Protein AF-A0A2V6P621-F1 (afdb_monomer_lite)

Foldseek 3Di:
DAEEEDEADCQLVCLVPPVSVVVSVVCVVVCVVVVYRYAYDYDDDDPPPVVSSVVSNVSVVVVCVVVVHD

Sequence (70 aa):
MPTIVIAPSNVAAFPEGGGHFWVYLQYVLGLRQLGCEVYWLEAFRSKRRMEWEAAALSTFRARMQQHGLD

pLDDT: mean 95.13, std 4.18, range [74.38, 98.31]

Radius of gyration: 12.7 Å; chains: 1; bounding box: 29×18×38 Å

Structure (mmCIF, N/CA/C/O backbone):
data_AF-A0A2V6P621-F1
#
_entry.id   AF-A0A2V6P621-F1
#
loop_
_atom_site.group_PDB
_atom_site.id
_atom_site.type_symbol
_atom_site.label_atom_id
_atom_site.label_alt_id
_atom_site.label_comp_id
_atom_site.label_asym_id
_atom_site.label_entity_id
_atom_site.label_seq_id
_atom_site.pdbx_PDB_ins_code
_atom_site.Cartn_x
_atom_site.Cartn_y
_atom_site.Cartn_z
_atom_site.occupancy
_atom_site.B_iso_or_equiv
_atom_site.auth_seq_id
_atom_site.auth_comp_id
_atom_site.auth_asym_id
_atom_site.auth_atom_id
_atom_site.pdbx_PDB_model_num
ATOM 1 N N . MET A 1 1 ? -16.646 1.990 14.485 1.00 81.56 1 MET A N 1
ATOM 2 C CA . MET A 1 1 ? -15.243 2.346 14.187 1.00 81.56 1 MET A CA 1
ATOM 3 C C . MET A 1 1 ? -15.223 3.155 12.904 1.00 81.56 1 MET A C 1
ATOM 5 O O . MET A 1 1 ? -16.018 2.823 12.033 1.00 81.56 1 MET A O 1
ATOM 9 N N . PRO A 1 2 ? -14.406 4.213 12.783 1.00 97.12 2 PRO A N 1
ATOM 10 C CA . PRO A 1 2 ? -14.281 4.939 11.526 1.00 97.12 2 PRO A CA 1
ATOM 11 C C . PRO A 1 2 ? -13.577 4.073 10.474 1.00 97.12 2 PRO A C 1
ATOM 13 O O . PRO A 1 2 ? -12.621 3.357 10.788 1.00 97.12 2 PRO A O 1
ATOM 16 N N . THR A 1 3 ? -14.041 4.178 9.232 1.00 98.31 3 THR A N 1
ATOM 17 C CA . THR A 1 3 ? -13.365 3.619 8.060 1.00 98.31 3 THR A CA 1
ATOM 18 C C . THR A 1 3 ? -12.428 4.676 7.483 1.00 98.31 3 THR A C 1
ATOM 20 O O . THR A 1 3 ? -12.839 5.812 7.243 1.00 98.31 3 THR A O 1
ATOM 23 N N . ILE A 1 4 ? -11.163 4.318 7.277 1.00 98.31 4 ILE A N 1
ATOM 24 C CA . ILE A 1 4 ? -10.112 5.215 6.791 1.00 98.31 4 ILE A CA 1
ATOM 25 C C . ILE A 1 4 ? -9.464 4.595 5.557 1.00 98.31 4 ILE A C 1
ATOM 27 O O . ILE A 1 4 ? -9.063 3.433 5.568 1.00 98.31 4 ILE A O 1
ATOM 31 N N . VAL A 1 5 ? -9.319 5.388 4.499 1.00 98.00 5 VAL A N 1
ATOM 32 C CA . VAL A 1 5 ? -8.600 4.990 3.286 1.00 98.00 5 VAL A CA 1
ATOM 33 C C . VAL A 1 5 ? -7.309 5.790 3.206 1.00 98.00 5 VAL A C 1
ATOM 35 O O . VAL A 1 5 ? -7.333 7.018 3.148 1.00 98.00 5 VAL A O 1
ATOM 38 N N . ILE A 1 6 ? -6.178 5.092 3.192 1.00 97.50 6 ILE A N 1
ATOM 39 C CA . ILE A 1 6 ? -4.874 5.683 2.903 1.00 97.50 6 ILE A CA 1
ATOM 40 C C . ILE A 1 6 ? -4.639 5.544 1.400 1.00 97.50 6 ILE A C 1
ATOM 42 O O . ILE A 1 6 ? -4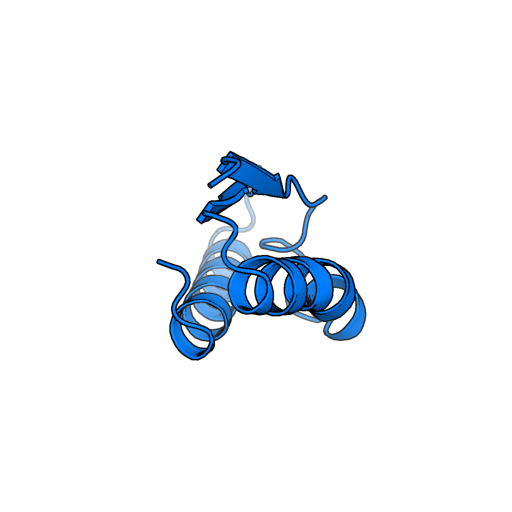.631 4.430 0.877 1.00 97.50 6 ILE A O 1
ATOM 46 N N . ALA A 1 7 ? -4.465 6.673 0.710 1.00 97.12 7 ALA A N 1
ATOM 47 C CA . ALA A 1 7 ? -4.212 6.743 -0.730 1.00 97.12 7 ALA A CA 1
ATOM 48 C C . ALA A 1 7 ? -2.779 7.249 -0.995 1.00 97.12 7 ALA A C 1
ATOM 50 O O . ALA A 1 7 ? -2.559 8.453 -1.156 1.00 97.12 7 ALA A O 1
ATOM 51 N N . PRO A 1 8 ? -1.781 6.355 -0.960 1.00 95.31 8 PRO A N 1
ATOM 52 C CA . PRO A 1 8 ? -0.392 6.711 -1.187 1.00 95.31 8 PRO A CA 1
ATOM 53 C C . PRO A 1 8 ? -0.085 7.025 -2.647 1.00 95.31 8 PRO A C 1
ATOM 55 O O . PRO A 1 8 ? -0.815 6.668 -3.570 1.00 95.31 8 PRO A O 1
ATOM 58 N N . SER A 1 9 ? 1.049 7.691 -2.855 1.00 94.38 9 SER A N 1
ATOM 59 C CA . SER A 1 9 ? 1.502 8.084 -4.185 1.00 94.38 9 SER A CA 1
ATOM 60 C C . SER A 1 9 ? 2.635 7.182 -4.665 1.00 94.38 9 SER A C 1
ATOM 62 O O . SER A 1 9 ? 3.755 7.302 -4.174 1.00 94.38 9 SER A O 1
ATOM 64 N N . ASN A 1 10 ? 2.384 6.363 -5.691 1.00 93.69 10 ASN A N 1
ATOM 65 C CA . ASN A 1 10 ? 3.414 5.641 -6.449 1.00 93.69 10 ASN A CA 1
ATOM 66 C C . ASN A 1 10 ? 4.288 4.717 -5.576 1.00 93.69 10 ASN A C 1
ATOM 68 O O . ASN A 1 10 ? 5.506 4.670 -5.746 1.00 93.69 10 ASN A O 1
ATOM 72 N N . VAL A 1 11 ? 3.690 3.994 -4.629 1.00 96.81 11 VAL A N 1
ATOM 73 C CA . VAL A 1 11 ? 4.442 3.070 -3.765 1.00 96.81 11 VAL A CA 1
ATOM 74 C C . VAL A 1 11 ? 4.647 1.733 -4.471 1.00 96.81 11 VAL A C 1
ATOM 76 O O . VAL A 1 11 ? 5.764 1.216 -4.491 1.00 96.81 11 VAL A O 1
ATOM 79 N N . ALA A 1 12 ? 3.617 1.200 -5.136 1.00 96.00 12 ALA A N 1
ATOM 80 C CA . ALA A 1 12 ? 3.736 -0.077 -5.850 1.00 96.00 12 ALA A CA 1
ATOM 81 C C . ALA A 1 12 ? 4.688 -0.023 -7.056 1.00 96.00 12 ALA A C 1
ATOM 83 O O . ALA A 1 12 ? 5.218 -1.048 -7.473 1.00 96.00 12 ALA A O 1
ATOM 84 N N . ALA A 1 13 ? 4.925 1.171 -7.602 1.00 95.00 13 ALA A N 1
ATOM 85 C CA . ALA A 1 13 ? 5.877 1.416 -8.682 1.00 95.00 13 ALA A CA 1
ATOM 86 C C . ALA A 1 13 ? 7.197 2.033 -8.180 1.00 95.00 13 ALA A C 1
ATOM 88 O O . ALA A 1 13 ? 7.892 2.692 -8.949 1.00 95.00 13 ALA A O 1
ATOM 89 N N . PHE A 1 14 ? 7.544 1.885 -6.899 1.00 95.06 14 PHE A N 1
ATOM 90 C CA . PHE A 1 14 ? 8.848 2.311 -6.384 1.00 95.06 14 PHE A CA 1
ATOM 91 C C . PHE A 1 14 ? 9.350 1.375 -5.270 1.00 95.06 14 PHE A C 1
ATOM 93 O O . PHE A 1 14 ? 9.413 1.760 -4.098 1.00 95.06 14 PHE A O 1
ATOM 100 N N . PRO A 1 15 ? 9.684 0.113 -5.605 1.00 94.44 15 PRO A N 1
ATOM 101 C CA . PRO A 1 15 ? 10.051 -0.899 -4.614 1.00 94.44 15 PRO A CA 1
ATOM 102 C C . PRO A 1 15 ? 11.340 -0.569 -3.844 1.00 94.44 15 PRO A C 1
ATOM 104 O O . PRO A 1 15 ? 11.501 -1.026 -2.707 1.00 94.44 15 PRO A O 1
ATOM 107 N N . GLU A 1 16 ? 12.235 0.240 -4.411 1.00 95.56 16 GLU A N 1
ATOM 108 C CA . GLU A 1 16 ? 13.494 0.672 -3.795 1.00 95.56 16 GLU A CA 1
ATOM 109 C C . GLU A 1 16 ? 13.266 1.680 -2.652 1.00 95.56 16 GLU A C 1
ATOM 111 O O . GLU A 1 16 ? 14.081 1.796 -1.735 1.00 95.56 16 GLU A O 1
ATOM 116 N N . GLY A 1 17 ? 12.130 2.384 -2.664 1.00 95.38 17 GLY A N 1
ATOM 117 C CA . GLY A 1 17 ? 11.758 3.388 -1.671 1.00 95.38 17 GLY A CA 1
ATOM 118 C C . GLY A 1 17 ? 11.238 2.796 -0.362 1.00 95.38 17 GLY A C 1
ATOM 119 O O . GLY A 1 17 ? 10.066 2.962 -0.038 1.00 95.38 17 GLY A O 1
ATOM 120 N N . GLY A 1 18 ? 12.092 2.142 0.431 1.00 95.12 18 GLY A N 1
ATOM 121 C CA . GLY A 1 18 ? 11.687 1.540 1.713 1.00 95.12 18 GLY A CA 1
ATOM 122 C C . GLY A 1 18 ? 11.052 2.538 2.694 1.00 95.12 18 GLY A C 1
ATOM 123 O O . GLY A 1 18 ? 9.987 2.272 3.246 1.00 95.12 18 GLY A O 1
ATOM 124 N N . GLY A 1 19 ? 11.650 3.725 2.851 1.00 97.19 19 GLY A N 1
ATOM 125 C CA . GLY A 1 19 ? 11.079 4.802 3.673 1.00 97.19 19 GLY A CA 1
ATOM 126 C C . GLY A 1 19 ? 9.765 5.359 3.111 1.00 97.19 19 GLY A C 1
ATOM 127 O O . GLY A 1 19 ? 8.860 5.689 3.873 1.00 97.19 19 GLY A O 1
ATOM 128 N N . HIS A 1 20 ? 9.634 5.390 1.781 1.00 97.12 20 HIS A N 1
ATOM 129 C CA . HIS A 1 20 ? 8.412 5.810 1.091 1.00 97.12 20 HIS A CA 1
ATOM 130 C C . HIS A 1 20 ? 7.266 4.817 1.302 1.00 97.12 20 HIS A C 1
ATOM 132 O O . HIS A 1 20 ? 6.134 5.227 1.498 1.00 97.12 20 HIS A O 1
ATOM 138 N N . PHE A 1 21 ? 7.543 3.513 1.341 1.00 97.44 21 PHE A N 1
ATOM 139 C CA . PHE A 1 21 ? 6.560 2.512 1.766 1.00 97.44 21 PHE A CA 1
ATOM 140 C C . PHE A 1 21 ? 6.218 2.664 3.258 1.00 97.44 21 PHE A C 1
ATOM 142 O O . PHE A 1 21 ? 5.045 2.712 3.637 1.00 97.44 21 PHE A O 1
ATOM 149 N N . TRP A 1 22 ? 7.245 2.791 4.105 1.00 97.50 22 TRP A N 1
ATOM 150 C CA . TRP A 1 22 ? 7.080 2.822 5.556 1.00 97.50 22 TRP A CA 1
ATOM 151 C C . TRP A 1 22 ? 6.246 4.013 6.043 1.00 97.50 22 TRP A C 1
ATOM 153 O O . TRP A 1 22 ? 5.396 3.840 6.914 1.00 97.50 22 TRP A O 1
ATOM 163 N N . VAL A 1 23 ? 6.417 5.204 5.458 1.00 97.50 23 VAL A N 1
ATOM 164 C CA . VAL A 1 23 ? 5.704 6.411 5.912 1.00 97.50 23 VAL A CA 1
ATOM 165 C C . VAL A 1 23 ? 4.180 6.273 5.835 1.00 97.50 23 VAL A C 1
ATOM 167 O O . VAL A 1 23 ? 3.488 6.835 6.677 1.00 97.50 23 VAL A O 1
ATOM 170 N N . TYR A 1 24 ? 3.648 5.504 4.882 1.00 97.94 24 TYR A N 1
ATOM 171 C CA . TYR A 1 24 ? 2.213 5.217 4.796 1.00 97.94 24 TYR A CA 1
ATOM 172 C C . TYR A 1 24 ? 1.814 4.043 5.685 1.00 97.94 24 TYR A C 1
ATOM 174 O O . TYR A 1 24 ? 0.778 4.089 6.352 1.00 97.94 24 TYR A O 1
ATOM 182 N N . LEU A 1 25 ? 2.654 3.006 5.735 1.00 98.12 25 LEU A N 1
ATOM 183 C CA . LEU A 1 25 ? 2.395 1.826 6.549 1.00 98.12 25 LEU A CA 1
ATOM 184 C C . LEU A 1 25 ? 2.315 2.168 8.047 1.00 98.12 25 LEU A C 1
ATOM 186 O O . LEU A 1 25 ? 1.457 1.615 8.731 1.00 98.12 25 LEU A O 1
ATOM 190 N N . GLN A 1 26 ? 3.114 3.112 8.560 1.00 98.00 26 GLN A N 1
ATOM 191 C CA . GLN A 1 26 ? 3.006 3.526 9.969 1.00 98.00 26 GLN A CA 1
ATOM 192 C C . GLN A 1 26 ? 1.608 4.055 10.322 1.00 98.00 26 GLN A C 1
ATOM 194 O O . GLN A 1 26 ? 1.105 3.760 11.406 1.00 98.00 26 GLN A O 1
ATOM 199 N N . TYR A 1 27 ? 0.943 4.773 9.406 1.00 98.12 27 TYR A N 1
ATOM 200 C CA . TYR A 1 27 ? -0.421 5.254 9.629 1.00 98.12 27 TYR A CA 1
ATOM 201 C C . TYR A 1 27 ? -1.404 4.094 9.628 1.00 98.12 27 TYR A C 1
ATOM 203 O O . TYR A 1 27 ? -2.255 4.023 10.508 1.00 98.12 27 TYR A O 1
ATOM 211 N N . VAL A 1 28 ? -1.258 3.155 8.690 1.00 98.19 28 VAL A N 1
ATOM 212 C CA . VAL A 1 28 ? -2.107 1.959 8.643 1.00 98.19 28 VAL A CA 1
ATOM 213 C C . VAL A 1 28 ? -2.013 1.166 9.944 1.00 98.19 28 VAL A C 1
ATOM 215 O O . VAL A 1 28 ? -3.041 0.840 10.536 1.00 98.19 28 VAL A O 1
ATOM 218 N N . LEU A 1 29 ? -0.797 0.894 10.421 1.00 98.00 29 LEU A N 1
ATOM 219 C CA . LEU A 1 29 ? -0.581 0.130 11.649 1.00 98.00 29 LEU A CA 1
ATOM 220 C C . LEU A 1 29 ? -1.075 0.885 12.889 1.00 98.00 29 LEU A C 1
ATOM 222 O O . LEU A 1 29 ? -1.775 0.299 13.713 1.00 98.00 29 LEU A O 1
ATOM 226 N N . GLY A 1 30 ? -0.760 2.177 13.010 1.00 98.31 30 GLY A N 1
ATOM 227 C CA . GLY A 1 30 ? -1.195 2.996 14.143 1.00 98.31 30 GLY A CA 1
ATOM 228 C C . GLY A 1 30 ? -2.718 3.136 14.216 1.00 98.31 30 GLY A C 1
ATOM 229 O O . GLY A 1 30 ? -3.310 2.941 15.273 1.00 98.31 30 GLY A O 1
ATOM 230 N N . LEU A 1 31 ? -3.380 3.395 13.087 1.00 98.19 31 LEU A N 1
ATOM 231 C CA . LEU A 1 31 ? -4.839 3.516 13.027 1.00 98.19 31 LEU A CA 1
ATOM 232 C C . LEU A 1 31 ? -5.540 2.180 13.304 1.00 98.19 31 LEU A C 1
ATOM 234 O O . LEU A 1 31 ? -6.547 2.160 14.010 1.00 98.19 31 LEU A O 1
ATOM 238 N N . ARG A 1 32 ? -4.994 1.055 12.820 1.00 97.25 32 ARG A N 1
ATOM 239 C CA . ARG A 1 32 ? -5.496 -0.283 13.175 1.00 97.25 32 ARG A CA 1
ATOM 240 C C . ARG A 1 32 ? -5.384 -0.554 14.678 1.00 97.25 32 ARG 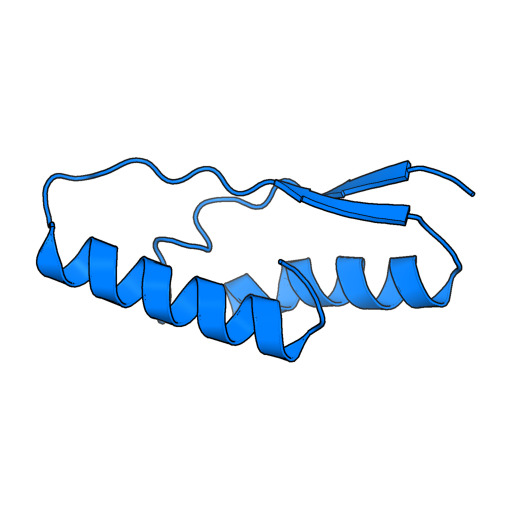A C 1
ATOM 242 O O . ARG A 1 32 ? -6.339 -1.059 15.259 1.00 97.25 32 ARG A O 1
ATOM 249 N N . GLN A 1 33 ? -4.277 -0.173 15.325 1.00 98.00 33 GLN A N 1
ATOM 250 C CA . GLN A 1 33 ? -4.118 -0.309 16.785 1.00 98.00 33 GLN A CA 1
ATOM 251 C C . GLN A 1 33 ? -5.145 0.513 17.577 1.00 98.00 33 GLN A C 1
ATOM 253 O O . GLN A 1 33 ? -5.554 0.102 18.658 1.00 98.00 33 GLN A O 1
ATOM 258 N N . LEU A 1 34 ? -5.603 1.638 17.025 1.00 97.88 34 LEU A N 1
ATOM 259 C CA . LEU A 1 34 ? -6.677 2.456 17.600 1.00 97.88 34 LEU A CA 1
ATOM 260 C C . LEU A 1 34 ? -8.086 1.906 17.316 1.00 97.88 34 LEU A C 1
ATOM 262 O O . LEU A 1 34 ? -9.075 2.540 17.680 1.00 97.88 34 LEU A O 1
ATOM 266 N N . GLY A 1 35 ? -8.201 0.754 16.650 1.00 97.81 35 GLY A N 1
ATOM 267 C CA . GLY A 1 35 ? -9.481 0.181 16.255 1.00 97.81 35 GLY A CA 1
ATOM 268 C C . GLY A 1 35 ? -10.129 0.941 15.099 1.00 97.81 35 GLY A C 1
ATOM 269 O O . GLY A 1 35 ? -11.338 1.112 15.087 1.00 97.81 35 GLY A O 1
ATOM 270 N N . CYS A 1 36 ? -9.369 1.453 14.133 1.00 98.31 36 CYS A N 1
ATOM 271 C CA . CYS A 1 36 ? -9.944 1.913 12.865 1.00 98.31 36 CYS A CA 1
ATOM 272 C C . CYS A 1 36 ? -10.005 0.757 11.863 1.00 98.31 36 CYS A C 1
ATOM 274 O O . CYS A 1 36 ? -9.149 -0.129 11.861 1.00 98.31 36 CYS A O 1
ATOM 276 N N . GLU A 1 37 ? -10.986 0.794 10.967 1.00 97.56 37 GLU A N 1
ATOM 277 C CA . GLU A 1 37 ? -10.993 -0.060 9.783 1.00 97.56 37 GLU A CA 1
ATOM 278 C C . GLU A 1 37 ? -10.203 0.660 8.687 1.00 97.56 37 GLU A C 1
ATOM 280 O O . GLU A 1 37 ? -10.599 1.738 8.245 1.00 97.56 37 GLU A O 1
ATOM 285 N N . VAL A 1 38 ? -9.047 0.120 8.295 1.00 98.00 38 VAL A N 1
ATOM 286 C CA . VAL A 1 38 ? -8.099 0.837 7.431 1.00 98.00 38 VAL A CA 1
ATOM 287 C C . VAL A 1 38 ? -7.847 0.078 6.139 1.00 98.00 38 VAL A C 1
ATOM 289 O O . VAL A 1 38 ? -7.440 -1.086 6.175 1.00 98.00 38 VAL A O 1
ATOM 292 N N . TYR A 1 39 ? -8.019 0.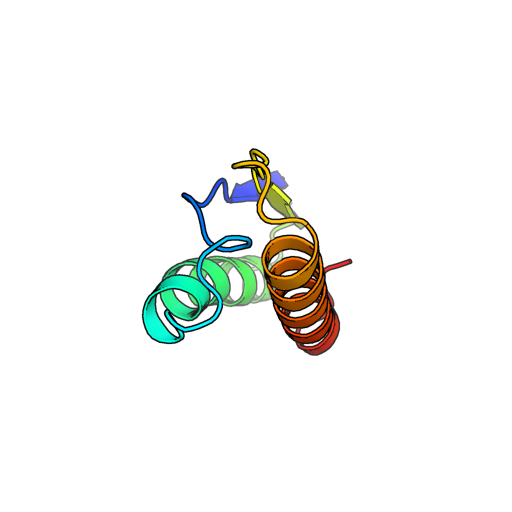778 5.020 1.00 97.31 39 TYR A N 1
ATOM 293 C CA . TYR A 1 39 ? -7.767 0.295 3.667 1.00 97.31 39 TYR A CA 1
ATOM 294 C C . TYR A 1 39 ? -6.587 1.034 3.034 1.00 97.31 39 TYR A C 1
ATOM 296 O O . TYR A 1 39 ? -6.421 2.242 3.221 1.00 97.31 39 TYR A O 1
ATOM 304 N N . TRP A 1 40 ? -5.796 0.314 2.241 1.00 97.56 40 TRP A N 1
ATOM 305 C CA . TRP A 1 40 ? -4.771 0.887 1.372 1.00 97.56 40 TRP A CA 1
ATOM 306 C C . TRP A 1 40 ? -5.299 0.932 -0.061 1.00 97.56 40 TRP A C 1
ATOM 308 O O . TRP A 1 40 ? -5.624 -0.106 -0.631 1.00 97.56 40 TRP A O 1
ATOM 318 N N . LEU A 1 41 ? -5.351 2.119 -0.663 1.00 96.56 41 LEU A N 1
ATOM 319 C CA . LEU A 1 41 ? -5.761 2.306 -2.053 1.00 96.56 41 LEU A CA 1
ATOM 320 C C . LEU A 1 41 ? -4.565 2.742 -2.904 1.00 96.56 41 LEU A C 1
ATOM 322 O O . LEU A 1 41 ? -4.215 3.918 -2.944 1.00 96.56 41 LEU A O 1
ATOM 326 N N . GLU A 1 42 ? -3.954 1.789 -3.605 1.00 94.19 42 GLU A N 1
ATOM 327 C CA . GLU A 1 42 ? -2.803 2.047 -4.471 1.00 94.19 42 GLU A CA 1
ATOM 328 C C . GLU A 1 42 ? -3.223 2.271 -5.925 1.00 94.19 42 GLU A C 1
ATOM 330 O O . GLU A 1 42 ? -3.920 1.447 -6.521 1.00 94.19 42 GLU A O 1
ATOM 335 N N . ALA A 1 43 ? -2.710 3.339 -6.536 1.00 92.25 43 ALA A N 1
ATOM 336 C CA . ALA A 1 43 ? -2.792 3.528 -7.977 1.00 92.25 43 ALA A CA 1
ATOM 337 C C . ALA A 1 43 ? -1.516 3.020 -8.660 1.00 92.25 43 ALA A C 1
ATOM 339 O O . ALA A 1 43 ? -0.425 3.537 -8.429 1.00 92.25 43 ALA A O 1
ATOM 340 N N . PHE A 1 44 ? -1.663 2.070 -9.584 1.00 92.06 44 PHE A N 1
ATOM 341 C CA . PHE A 1 44 ? -0.565 1.594 -10.422 1.00 92.06 44 PHE A CA 1
ATOM 342 C C . PHE A 1 44 ? -0.848 1.900 -11.894 1.00 92.06 44 PHE A C 1
ATOM 344 O O . PHE A 1 44 ? -1.823 1.416 -12.466 1.00 92.06 44 PHE A O 1
ATOM 351 N N . ARG A 1 45 ? 0.006 2.716 -12.522 1.00 89.38 45 ARG A N 1
ATOM 352 C CA . ARG A 1 45 ? -0.073 3.023 -13.957 1.00 89.38 45 ARG A CA 1
ATOM 353 C C . ARG A 1 45 ? 1.112 2.393 -14.675 1.00 89.38 45 ARG A C 1
ATOM 355 O O . ARG A 1 45 ? 2.254 2.756 -14.397 1.00 89.38 45 ARG A O 1
ATOM 362 N N . SER A 1 46 ? 0.832 1.492 -15.617 1.00 87.00 46 SER A N 1
ATOM 363 C CA . SER A 1 46 ? 1.873 0.893 -16.456 1.00 87.00 46 SER A CA 1
ATOM 364 C C . SER A 1 46 ? 2.591 1.967 -17.280 1.00 87.00 46 SER A C 1
ATOM 366 O O . SER A 1 46 ? 1.971 2.857 -17.865 1.00 87.00 46 SER A O 1
ATOM 368 N N . LYS A 1 47 ? 3.917 1.858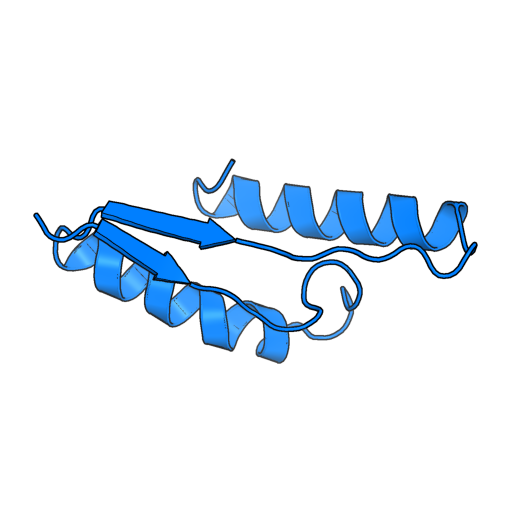 -17.332 1.00 88.69 47 LYS A N 1
ATOM 369 C CA . LYS A 1 47 ? 4.845 2.628 -18.167 1.00 88.69 47 LYS A CA 1
ATOM 370 C C . LYS A 1 47 ? 5.444 1.756 -19.281 1.00 88.69 47 LYS A C 1
ATOM 372 O O . LYS A 1 47 ? 6.465 2.128 -19.859 1.00 88.69 47 LYS A O 1
ATOM 377 N N . ARG A 1 48 ? 4.805 0.620 -19.601 1.00 86.94 48 ARG A N 1
ATOM 378 C CA . ARG A 1 48 ? 5.210 -0.352 -20.635 1.00 86.94 48 ARG A CA 1
ATOM 379 C C . ARG A 1 48 ? 6.551 -1.045 -20.354 1.00 86.94 48 ARG A C 1
ATOM 381 O O . ARG A 1 48 ? 7.233 -1.455 -21.290 1.00 86.94 48 ARG A O 1
ATOM 388 N N . ARG A 1 49 ? 6.929 -1.207 -19.081 1.00 87.06 49 ARG A N 1
ATOM 389 C CA . ARG A 1 49 ? 8.122 -1.964 -18.652 1.00 87.06 49 ARG A CA 1
ATOM 390 C C . ARG A 1 49 ? 7.703 -3.251 -17.946 1.00 87.06 49 ARG A C 1
ATOM 392 O O . ARG A 1 49 ? 7.876 -3.377 -16.740 1.00 87.06 49 ARG A O 1
ATOM 399 N N . MET A 1 50 ? 7.122 -4.180 -18.703 1.00 87.56 50 MET A N 1
ATOM 400 C CA . MET A 1 50 ? 6.357 -5.315 -18.162 1.00 87.56 50 MET A CA 1
ATOM 401 C C . MET A 1 50 ? 7.113 -6.143 -17.112 1.00 87.56 50 MET A C 1
ATOM 403 O O . MET A 1 50 ? 6.558 -6.413 -16.053 1.00 87.56 50 MET A O 1
ATOM 407 N N . GLU A 1 51 ? 8.376 -6.501 -17.361 1.00 91.81 51 GLU A N 1
ATOM 408 C CA . GLU A 1 51 ? 9.160 -7.323 -16.423 1.00 91.81 51 GLU A CA 1
ATOM 409 C C . GLU A 1 51 ? 9.425 -6.602 -15.096 1.00 91.81 51 GLU A C 1
ATOM 411 O O . GLU A 1 51 ? 9.186 -7.150 -14.020 1.00 91.81 51 GLU A O 1
ATOM 416 N N . TRP A 1 52 ? 9.862 -5.342 -15.165 1.00 92.50 52 TRP A N 1
ATOM 417 C CA . TRP A 1 52 ? 10.105 -4.536 -13.970 1.00 92.50 52 TRP A CA 1
ATOM 418 C C . TRP A 1 52 ? 8.800 -4.221 -13.226 1.00 92.50 52 TRP A C 1
ATOM 420 O O . TRP A 1 52 ? 8.764 -4.276 -12.002 1.00 92.50 52 TRP A O 1
ATOM 430 N N . GLU A 1 53 ? 7.707 -3.949 -13.945 1.00 94.81 53 GLU A N 1
ATOM 431 C CA . GLU A 1 53 ? 6.385 -3.702 -13.355 1.00 94.81 53 GLU A CA 1
ATOM 432 C C . GLU A 1 53 ? 5.857 -4.933 -12.613 1.00 94.81 53 GLU A C 1
ATOM 434 O O . GLU A 1 53 ? 5.340 -4.805 -11.503 1.00 94.81 53 GLU A O 1
ATOM 439 N N . ALA A 1 54 ? 6.034 -6.127 -13.185 1.00 95.19 54 ALA A N 1
ATOM 440 C CA . ALA A 1 54 ? 5.680 -7.381 -12.533 1.00 95.19 54 ALA A CA 1
ATOM 441 C C . ALA A 1 54 ? 6.515 -7.612 -11.264 1.00 95.19 54 ALA A C 1
ATOM 443 O O . ALA A 1 54 ? 5.959 -7.946 -10.216 1.00 95.19 54 ALA A O 1
ATOM 444 N N . ALA A 1 55 ? 7.829 -7.372 -11.323 1.00 95.75 55 ALA A N 1
ATOM 445 C CA . ALA A 1 55 ? 8.712 -7.489 -10.163 1.00 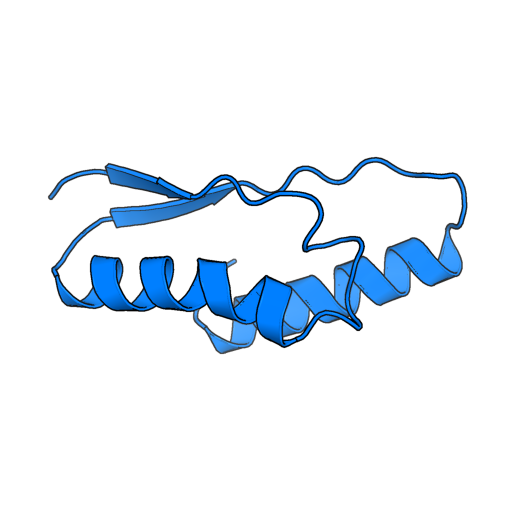95.75 55 ALA A CA 1
ATOM 446 C C . ALA A 1 55 ? 8.364 -6.476 -9.054 1.00 95.75 55 ALA A C 1
ATOM 448 O O . ALA A 1 55 ? 8.323 -6.833 -7.871 1.00 95.75 55 ALA A O 1
ATOM 449 N N . ALA A 1 56 ? 8.057 -5.230 -9.427 1.00 95.56 56 ALA A N 1
ATOM 450 C CA . ALA A 1 56 ? 7.649 -4.179 -8.499 1.00 95.56 56 ALA A CA 1
ATOM 451 C C . ALA A 1 56 ? 6.320 -4.526 -7.809 1.00 95.56 56 ALA A C 1
ATOM 453 O O . ALA A 1 56 ? 6.240 -4.491 -6.580 1.00 95.56 56 ALA A O 1
ATOM 454 N N . LEU A 1 57 ? 5.314 -4.969 -8.573 1.00 96.00 57 LEU A N 1
ATOM 455 C CA . LEU A 1 57 ? 4.030 -5.420 -8.031 1.00 96.00 57 LEU A CA 1
ATOM 456 C C . LEU A 1 57 ? 4.176 -6.650 -7.131 1.00 96.00 57 LEU A C 1
ATOM 458 O O . LEU A 1 57 ? 3.542 -6.704 -6.079 1.00 96.00 57 LEU A O 1
ATOM 462 N N . SER A 1 58 ? 5.014 -7.620 -7.504 1.00 96.50 58 SER A N 1
ATOM 463 C CA . SER A 1 58 ? 5.294 -8.791 -6.666 1.00 96.50 58 SER A CA 1
ATOM 464 C C . SER A 1 58 ? 5.931 -8.383 -5.338 1.00 96.50 58 SER A C 1
ATOM 466 O O . SER A 1 58 ? 5.520 -8.858 -4.281 1.00 96.50 58 SER A O 1
ATOM 468 N N . THR A 1 59 ? 6.904 -7.469 -5.379 1.00 96.94 59 THR A N 1
ATOM 469 C CA . THR A 1 59 ? 7.562 -6.940 -4.176 1.00 96.94 59 THR A CA 1
ATOM 470 C C . THR A 1 59 ? 6.572 -6.191 -3.288 1.00 96.94 59 THR A C 1
ATOM 472 O O . THR A 1 59 ? 6.545 -6.402 -2.077 1.00 96.94 59 THR A O 1
ATOM 475 N N . PHE A 1 60 ? 5.734 -5.338 -3.881 1.00 96.94 60 PHE A N 1
ATOM 476 C CA . PHE A 1 60 ? 4.689 -4.612 -3.167 1.00 96.94 60 PHE A CA 1
ATOM 477 C C . PHE A 1 60 ? 3.706 -5.572 -2.489 1.00 96.94 60 PHE A C 1
ATOM 479 O O . PHE A 1 60 ? 3.513 -5.477 -1.281 1.00 96.94 60 PHE A O 1
ATOM 486 N N . ARG A 1 61 ? 3.158 -6.550 -3.224 1.00 96.38 61 ARG A N 1
ATOM 487 C CA . ARG A 1 61 ? 2.230 -7.555 -2.676 1.00 96.38 61 ARG A CA 1
ATOM 488 C C . ARG A 1 61 ? 2.843 -8.340 -1.520 1.00 96.38 61 ARG A C 1
ATOM 490 O O . ARG A 1 61 ? 2.198 -8.477 -0.489 1.00 96.38 61 ARG A O 1
ATOM 497 N N . ALA A 1 62 ? 4.089 -8.793 -1.661 1.00 97.25 62 ALA A N 1
ATOM 498 C CA . ALA A 1 62 ? 4.777 -9.518 -0.595 1.00 97.25 62 ALA A CA 1
ATOM 499 C C . ALA A 1 62 ? 4.893 -8.677 0.688 1.00 97.25 62 ALA A C 1
ATOM 501 O O . ALA A 1 62 ? 4.624 -9.175 1.778 1.00 97.25 62 ALA A O 1
ATOM 502 N N . ARG A 1 63 ? 5.230 -7.385 0.566 1.00 96.69 63 ARG A N 1
ATOM 503 C CA . ARG A 1 63 ? 5.285 -6.465 1.715 1.00 96.69 63 ARG A CA 1
ATOM 504 C C . ARG A 1 63 ? 3.908 -6.219 2.331 1.00 96.69 63 ARG A C 1
ATOM 506 O O . ARG A 1 63 ? 3.793 -6.176 3.548 1.00 96.69 63 ARG A O 1
ATOM 513 N N . MET A 1 64 ? 2.867 -6.066 1.516 1.00 97.19 64 MET A N 1
ATOM 514 C CA . MET A 1 64 ? 1.499 -5.868 2.008 1.00 97.19 64 MET A CA 1
ATOM 515 C C . MET A 1 64 ? 1.024 -7.086 2.819 1.00 97.19 64 MET A C 1
ATOM 517 O O . MET A 1 64 ? 0.596 -6.933 3.966 1.00 97.19 64 MET A O 1
ATOM 521 N N . GLN A 1 65 ? 1.244 -8.295 2.295 1.00 96.94 65 GLN A N 1
ATOM 522 C CA . GLN A 1 65 ? 0.907 -9.557 2.965 1.00 96.94 65 GLN A CA 1
ATOM 523 C C . GLN A 1 65 ? 1.636 -9.729 4.303 1.00 96.94 65 GLN A C 1
ATOM 525 O O . GLN A 1 65 ? 1.034 -10.164 5.283 1.00 96.94 65 GLN A O 1
ATOM 530 N N . GLN A 1 66 ? 2.909 -9.322 4.392 1.00 96.75 66 GLN A N 1
ATOM 531 C CA . GLN A 1 66 ? 3.672 -9.331 5.652 1.00 96.75 66 GLN A CA 1
ATOM 532 C C . GLN A 1 66 ? 3.021 -8.497 6.770 1.00 96.75 66 GLN A C 1
ATOM 534 O O . GLN A 1 66 ? 3.310 -8.720 7.945 1.00 96.75 66 GLN A O 1
ATOM 539 N N . HIS A 1 67 ? 2.137 -7.558 6.425 1.00 95.69 67 HIS A N 1
ATOM 540 C CA . HIS A 1 67 ? 1.435 -6.688 7.367 1.00 95.69 67 HIS A CA 1
ATOM 541 C C . HIS A 1 67 ? -0.083 -6.942 7.420 1.00 95.69 67 HIS A C 1
ATOM 543 O O . HIS A 1 67 ? -0.820 -6.134 7.995 1.00 95.69 67 HIS A O 1
ATOM 549 N N . GLY A 1 68 ? -0.562 -8.057 6.851 1.00 95.19 68 GLY A N 1
ATOM 550 C CA . GLY A 1 68 ? -1.988 -8.401 6.821 1.00 95.19 68 GLY A CA 1
ATOM 551 C C . GLY A 1 68 ? -2.817 -7.392 6.023 1.00 95.19 68 GLY A C 1
ATOM 552 O O . GLY A 1 68 ? -3.883 -6.952 6.472 1.00 95.19 68 GLY A O 1
ATOM 553 N N . LEU A 1 69 ? -2.260 -6.929 4.905 1.00 92.69 69 LEU A N 1
ATOM 554 C CA . LEU A 1 69 ? -2.925 -6.105 3.904 1.00 92.69 69 LEU A CA 1
ATOM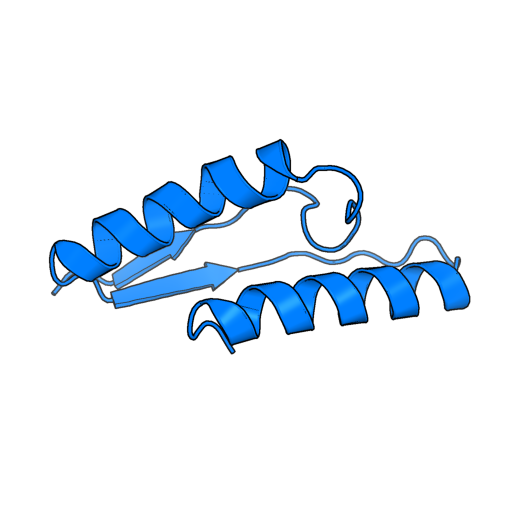 555 C C . LEU A 1 69 ? -2.971 -6.932 2.612 1.00 92.69 69 LEU A C 1
ATOM 557 O O . LEU A 1 69 ? -1.915 -7.280 2.085 1.00 92.69 69 LEU A O 1
ATOM 561 N N . ASP A 1 70 ? -4.173 -7.245 2.131 1.00 74.38 70 ASP A N 1
ATOM 562 C CA . ASP A 1 70 ? -4.411 -8.102 0.958 1.00 74.38 70 ASP A CA 1
ATOM 563 C C . ASP A 1 70 ? -5.081 -7.327 -0.185 1.00 74.38 70 ASP A C 1
ATOM 565 O O . ASP A 1 70 ? -5.989 -6.512 0.109 1.00 74.38 70 ASP A O 1
#

Secondary structure (DSSP, 8-state):
--EEEE--SSSTT-TT-HHHHHHHHHHHHHHHHTT-EEEE-------S-HHHHHHHHHHHHHHHHHTT--